Protein AF-A0AAD8P6L1-F1 (afdb_monomer_lite)

Organism: Tagetes erecta (NCBI:txid13708)

Sequence (110 aa):
MLKRLKEMDITRGRIRLDVLSPPPVVDRSPETVDFTVADAKKVLRVSQIEKVKLKLSSSCKTHVSYDEFIQICVDGCLNRDQGLDLAKALDDAGSVIVLGNVVFIKPDQG

pLDDT: mean 80.61, std 14.81, range [43.75, 95.44]

Foldseek 3Di:
DPPPPVPPPPPPDPDPPVVPDPDPPPPPPPPPPPCDPVNVVVVLLVQLLVQLLCVVQVVVDQKDFPVVSLVSLQVSDPHSVNSVVSSVVCCVVVCWPDDPGMIGGDHDPD

Structure (mmCIF, N/CA/C/O backbone):
data_AF-A0AAD8P6L1-F1
#
_entry.id   AF-A0AAD8P6L1-F1
#
loop_
_atom_site.group_PDB
_atom_site.id
_atom_site.type_symbol
_atom_site.label_atom_id
_atom_site.label_alt_id
_atom_site.label_comp_id
_atom_site.label_asym_id
_atom_site.label_entity_id
_atom_site.label_seq_id
_atom_site.pdbx_PDB_ins_code
_atom_site.Cartn_x
_atom_site.Cartn_y
_atom_site.Cartn_z
_atom_site.occupancy
_atom_site.B_iso_or_equiv
_atom_site.auth_seq_id
_atom_site.auth_comp_id
_atom_site.auth_asym_id
_atom_site.auth_atom_id
_atom_site.pdbx_PDB_model_num
ATOM 1 N N . MET A 1 1 ? 85.806 -2.940 0.666 1.00 50.38 1 MET A N 1
ATOM 2 C CA . MET A 1 1 ? 84.590 -3.635 1.151 1.00 50.38 1 MET A CA 1
ATOM 3 C C . MET A 1 1 ? 83.813 -4.331 0.010 1.00 50.38 1 MET A C 1
ATOM 5 O O . MET A 1 1 ? 82.607 -4.207 -0.066 1.00 50.38 1 MET A O 1
ATOM 9 N N . LEU A 1 2 ? 84.458 -5.091 -0.892 1.00 55.00 2 LEU A N 1
ATOM 10 C CA . LEU A 1 2 ? 83.755 -5.725 -2.039 1.00 55.00 2 LEU A CA 1
ATOM 11 C C . LEU A 1 2 ? 84.173 -7.184 -2.317 1.00 55.00 2 LEU A C 1
ATOM 13 O O . LEU A 1 2 ? 83.646 -7.823 -3.219 1.00 55.00 2 LEU A O 1
ATOM 17 N N . LYS A 1 3 ? 85.096 -7.756 -1.533 1.00 50.97 3 LYS A N 1
ATOM 18 C CA . LYS A 1 3 ? 85.638 -9.106 -1.783 1.00 50.97 3 LYS A CA 1
ATOM 19 C C . LYS A 1 3 ? 84.755 -10.262 -1.279 1.00 50.97 3 LYS A C 1
ATOM 21 O O . LYS A 1 3 ? 85.108 -11.407 -1.513 1.00 50.97 3 LYS A O 1
ATOM 26 N N . ARG A 1 4 ? 83.626 -9.984 -0.612 1.00 55.56 4 ARG A N 1
ATOM 27 C CA . ARG A 1 4 ? 82.734 -11.002 -0.012 1.00 55.56 4 ARG A CA 1
ATOM 28 C C . ARG A 1 4 ? 81.470 -11.307 -0.832 1.00 55.56 4 ARG A C 1
ATOM 30 O O . ARG A 1 4 ? 80.760 -12.239 -0.500 1.00 55.56 4 ARG A O 1
ATOM 37 N N . LEU A 1 5 ? 81.198 -10.558 -1.906 1.00 56.00 5 LEU A N 1
ATOM 38 C CA . LEU A 1 5 ? 80.000 -10.751 -2.746 1.00 56.00 5 LEU A CA 1
ATOM 39 C C . LEU A 1 5 ? 80.202 -11.761 -3.888 1.00 56.00 5 LEU A C 1
ATOM 41 O O . LEU A 1 5 ? 79.243 -12.129 -4.556 1.00 56.00 5 LEU A O 1
ATOM 45 N N . LYS A 1 6 ? 81.440 -12.213 -4.126 1.00 54.38 6 LYS A N 1
ATOM 46 C CA . LYS A 1 6 ? 81.785 -13.108 -5.245 1.00 54.38 6 LYS A CA 1
ATOM 47 C C . LYS A 1 6 ? 81.539 -14.597 -4.953 1.00 54.38 6 LYS A C 1
ATOM 49 O O . LYS A 1 6 ? 81.751 -15.415 -5.837 1.00 54.38 6 LYS A O 1
ATOM 54 N N . GLU A 1 7 ? 81.131 -14.927 -3.728 1.00 53.53 7 GLU A N 1
ATOM 55 C CA . GLU A 1 7 ? 81.025 -16.303 -3.216 1.00 53.53 7 GLU A CA 1
ATOM 56 C C . GLU A 1 7 ? 79.571 -16.747 -2.977 1.00 53.53 7 GLU A C 1
ATOM 58 O O . GLU A 1 7 ? 79.314 -17.892 -2.622 1.00 53.53 7 GLU A O 1
ATOM 63 N N . MET A 1 8 ? 78.596 -15.859 -3.199 1.00 54.75 8 MET A N 1
ATOM 64 C CA . MET A 1 8 ? 77.194 -16.263 -3.240 1.00 54.75 8 MET A CA 1
ATOM 65 C C . MET A 1 8 ? 76.907 -16.852 -4.618 1.00 54.75 8 MET A C 1
ATOM 67 O O . MET A 1 8 ? 77.027 -16.168 -5.629 1.00 54.75 8 MET A O 1
ATOM 71 N N . ASP A 1 9 ? 76.540 -18.127 -4.646 1.00 56.69 9 ASP A N 1
ATOM 72 C CA . ASP A 1 9 ? 76.066 -18.872 -5.810 1.00 56.69 9 ASP A CA 1
ATOM 73 C C . ASP A 1 9 ? 74.715 -18.296 -6.294 1.00 56.69 9 ASP A C 1
ATOM 75 O O . ASP A 1 9 ? 73.643 -18.866 -6.092 1.00 56.69 9 ASP A O 1
ATOM 79 N N . ILE A 1 10 ? 74.756 -17.111 -6.921 1.00 56.72 10 ILE A N 1
ATOM 80 C CA . ILE A 1 10 ? 73.588 -16.384 -7.474 1.00 56.72 10 ILE A CA 1
ATOM 81 C C . ILE A 1 10 ? 72.981 -17.120 -8.689 1.00 56.72 10 ILE A C 1
ATOM 83 O O . ILE A 1 10 ? 72.038 -16.654 -9.335 1.00 56.72 10 ILE A O 1
ATOM 87 N N . THR A 1 11 ? 73.544 -18.275 -9.035 1.00 56.91 11 THR A N 1
ATOM 88 C CA . THR A 1 11 ? 73.179 -19.112 -10.174 1.00 56.91 11 THR A CA 1
ATOM 89 C C . THR A 1 11 ? 72.264 -20.276 -9.809 1.00 56.91 11 THR A C 1
ATOM 91 O O . THR A 1 11 ? 71.611 -20.807 -10.704 1.00 56.91 11 THR A O 1
ATOM 94 N N . ARG A 1 12 ? 72.127 -20.644 -8.526 1.00 57.16 12 ARG A N 1
ATOM 95 C CA . ARG A 1 12 ? 71.384 -21.853 -8.117 1.00 57.16 12 ARG A CA 1
ATOM 96 C C . ARG A 1 12 ? 69.887 -21.697 -7.828 1.00 57.16 12 ARG A C 1
ATOM 98 O O . ARG A 1 12 ? 69.246 -22.683 -7.482 1.00 57.16 12 ARG A O 1
ATOM 105 N N . GLY A 1 13 ? 69.310 -20.504 -7.981 1.00 58.09 13 GLY A N 1
ATOM 106 C CA . GLY A 1 13 ? 67.945 -20.226 -7.502 1.00 58.09 13 GLY A CA 1
ATOM 107 C C . GLY A 1 13 ? 67.068 -19.383 -8.422 1.00 58.09 13 GLY A C 1
ATOM 108 O O . GLY A 1 13 ? 66.149 -18.728 -7.937 1.00 58.09 13 GLY A O 1
ATOM 109 N N . ARG A 1 14 ? 67.335 -19.336 -9.733 1.00 63.31 14 ARG A N 1
ATOM 110 C CA . ARG A 1 14 ? 66.445 -18.606 -10.650 1.00 63.31 14 ARG A CA 1
ATOM 111 C C . ARG A 1 14 ? 65.185 -19.432 -10.903 1.00 63.31 14 ARG A C 1
ATOM 113 O O . ARG A 1 14 ? 65.177 -20.318 -11.752 1.00 63.31 14 ARG A O 1
ATOM 120 N N . ILE A 1 15 ? 64.127 -19.135 -10.155 1.00 66.75 15 ILE A N 1
ATOM 121 C CA . ILE A 1 15 ? 62.779 -19.637 -10.429 1.00 66.75 15 ILE A CA 1
ATOM 122 C C . ILE A 1 15 ? 62.354 -19.065 -11.787 1.00 66.75 15 ILE A C 1
ATOM 124 O O . ILE A 1 15 ? 62.288 -17.847 -11.956 1.00 66.75 15 ILE A O 1
ATOM 128 N N . ARG A 1 16 ? 62.104 -19.934 -12.774 1.00 66.12 16 ARG A N 1
ATOM 129 C CA . ARG A 1 16 ? 61.546 -19.513 -14.064 1.00 66.12 16 ARG A CA 1
ATOM 130 C C . ARG A 1 16 ? 60.100 -19.086 -13.843 1.00 66.12 16 ARG A C 1
ATOM 132 O O . ARG A 1 16 ? 59.235 -19.916 -13.583 1.00 66.12 16 ARG A O 1
ATOM 139 N N . LEU A 1 17 ? 59.857 -17.786 -13.949 1.00 65.44 17 LEU A N 1
ATOM 140 C CA . LEU A 1 17 ? 58.548 -17.159 -13.774 1.00 65.44 17 LEU A CA 1
ATOM 141 C C . LEU A 1 17 ? 57.715 -17.172 -15.070 1.00 65.44 17 LEU A C 1
ATOM 143 O O . LEU A 1 17 ? 56.806 -16.368 -15.226 1.00 65.44 17 LEU A O 1
ATOM 147 N N . ASP A 1 18 ? 58.021 -18.080 -16.002 1.00 61.19 18 ASP A N 1
ATOM 148 C CA . ASP A 1 18 ? 57.361 -18.188 -17.314 1.00 61.19 18 ASP A CA 1
ATOM 149 C C . ASP A 1 18 ? 55.881 -18.627 -17.217 1.00 61.19 18 ASP A C 1
ATOM 151 O O . ASP A 1 18 ? 55.162 -18.600 -18.210 1.00 61.19 18 ASP A O 1
ATOM 155 N N . VAL A 1 19 ? 55.414 -19.025 -16.025 1.00 61.31 19 VAL A N 1
ATOM 156 C CA . VAL A 1 19 ? 54.021 -19.431 -15.742 1.00 61.31 19 VAL A CA 1
ATOM 157 C C . VAL A 1 19 ? 53.196 -18.303 -15.105 1.00 61.31 19 VAL A C 1
ATOM 159 O O . VAL A 1 19 ? 51.977 -18.416 -15.007 1.00 61.31 19 VAL A O 1
ATOM 162 N N . LEU A 1 20 ? 53.809 -17.179 -14.715 1.00 68.06 20 LEU A N 1
ATOM 163 C CA . LEU A 1 20 ? 53.051 -16.019 -14.236 1.00 68.06 20 LEU A CA 1
ATOM 164 C C . LEU A 1 20 ? 52.611 -15.153 -15.414 1.00 68.06 20 LEU A C 1
ATOM 166 O O . LEU A 1 20 ? 53.032 -14.008 -15.569 1.00 68.06 20 LEU A O 1
ATOM 170 N N . SER A 1 21 ? 51.753 -15.711 -16.265 1.00 68.75 21 SER A N 1
ATOM 171 C CA . SER A 1 21 ? 50.950 -14.873 -17.147 1.00 68.75 21 SER A CA 1
ATOM 172 C C . SER A 1 21 ? 50.029 -14.029 -16.258 1.00 68.75 21 SER A C 1
ATOM 174 O O . SER A 1 21 ? 49.362 -14.603 -15.390 1.00 68.75 21 SER A O 1
ATOM 176 N N . PRO A 1 22 ? 49.988 -12.692 -16.407 1.00 70.69 22 PRO A N 1
ATOM 177 C CA . PRO A 1 22 ? 48.975 -11.905 -15.723 1.00 70.69 22 PRO A CA 1
ATOM 178 C C . PRO A 1 22 ? 47.592 -12.480 -16.069 1.00 70.69 22 PRO A C 1
ATOM 180 O O . PRO A 1 22 ? 47.392 -12.920 -17.208 1.00 70.69 22 PRO A O 1
ATOM 183 N N . PRO A 1 23 ? 46.655 -12.533 -15.103 1.00 73.31 23 PRO A N 1
ATOM 184 C CA . PRO A 1 23 ? 45.306 -12.998 -15.385 1.00 73.31 23 PRO A CA 1
ATOM 185 C C . PRO A 1 23 ? 44.741 -12.193 -16.562 1.00 73.31 23 PRO A C 1
ATOM 187 O O . PRO A 1 23 ? 45.067 -11.006 -16.689 1.00 73.31 23 PRO A O 1
ATOM 190 N N . PRO A 1 24 ? 43.933 -12.821 -17.436 1.00 74.06 24 PRO A N 1
ATOM 191 C CA . PRO A 1 24 ? 43.360 -12.132 -18.581 1.00 74.06 24 PRO A CA 1
ATOM 192 C C . PRO A 1 24 ? 42.683 -10.852 -18.097 1.00 74.06 24 PRO A C 1
ATOM 194 O O . PRO A 1 24 ? 41.934 -10.871 -17.115 1.00 74.06 24 PRO A O 1
ATOM 197 N N . VAL A 1 25 ? 42.989 -9.738 -18.764 1.00 70.69 25 VAL A N 1
ATOM 198 C CA . VAL A 1 25 ? 42.304 -8.470 -18.526 1.00 70.69 25 VAL A CA 1
ATOM 199 C C . VAL A 1 25 ? 40.862 -8.702 -18.952 1.00 70.69 25 VAL A C 1
ATOM 201 O O . VAL A 1 25 ? 40.538 -8.673 -20.135 1.00 70.69 25 VAL A O 1
ATOM 204 N N . VAL A 1 26 ? 40.007 -9.033 -17.988 1.00 73.06 26 VAL A N 1
ATOM 205 C CA . VAL A 1 26 ? 38.567 -8.961 -18.189 1.00 73.06 26 VAL A CA 1
ATOM 206 C C . VAL A 1 26 ? 38.304 -7.487 -18.432 1.00 73.06 26 VAL A C 1
ATOM 208 O O . VAL A 1 26 ? 38.540 -6.674 -17.532 1.00 73.06 26 VAL A O 1
ATOM 211 N N . ASP A 1 27 ? 37.887 -7.150 -19.651 1.00 66.62 27 ASP A N 1
ATOM 212 C CA . ASP A 1 27 ? 37.346 -5.839 -19.982 1.00 66.62 27 ASP A CA 1
ATOM 213 C C . ASP A 1 27 ? 36.139 -5.620 -19.067 1.00 66.62 27 ASP A C 1
ATOM 215 O O . ASP A 1 27 ? 35.002 -5.969 -19.378 1.00 66.62 27 ASP A O 1
ATOM 219 N N . ARG A 1 28 ? 36.393 -5.075 -17.875 1.00 65.00 28 ARG A N 1
ATOM 220 C CA . ARG A 1 28 ? 35.364 -4.480 -17.034 1.00 65.00 28 ARG A CA 1
ATOM 221 C C . ARG A 1 28 ? 35.015 -3.154 -17.683 1.00 65.00 28 ARG A C 1
ATOM 223 O O . ARG A 1 28 ? 35.347 -2.086 -17.173 1.00 65.00 28 ARG A O 1
ATOM 230 N N . SER A 1 29 ? 34.349 -3.245 -18.834 1.00 66.38 29 SER A N 1
ATOM 231 C CA . SER A 1 29 ? 33.378 -2.232 -19.214 1.00 66.38 29 SER A CA 1
ATOM 232 C C . SER A 1 29 ? 32.549 -1.961 -17.957 1.00 66.38 29 SER A C 1
ATOM 234 O O . SER A 1 29 ? 32.134 -2.933 -17.314 1.00 66.38 29 SER A O 1
ATOM 236 N N . PRO A 1 30 ? 32.394 -0.700 -17.516 1.00 65.25 30 PRO A N 1
ATOM 237 C CA . PRO A 1 30 ? 31.474 -0.421 -16.432 1.00 65.25 30 PRO A CA 1
ATOM 238 C C . PRO A 1 30 ? 30.130 -0.983 -16.875 1.00 65.25 30 PRO A C 1
ATOM 240 O O . PRO A 1 30 ? 29.554 -0.489 -17.844 1.00 65.25 30 PRO A O 1
ATOM 243 N N . GLU A 1 31 ? 29.692 -2.060 -16.216 1.00 65.56 31 GLU A N 1
ATOM 244 C CA . GLU A 1 31 ? 28.350 -2.591 -16.379 1.00 65.56 31 GLU A CA 1
ATOM 245 C C . GLU A 1 31 ? 27.434 -1.406 -16.113 1.00 65.56 31 GLU A C 1
ATOM 247 O O . GLU A 1 31 ? 27.338 -0.896 -14.993 1.00 65.56 31 GLU A O 1
ATOM 252 N N . THR A 1 32 ? 26.878 -0.863 -17.188 1.00 65.69 32 THR A N 1
ATOM 253 C CA . THR A 1 32 ? 25.926 0.222 -17.093 1.00 65.69 32 THR A CA 1
ATOM 254 C C . THR A 1 32 ? 24.715 -0.423 -16.453 1.00 65.69 32 THR A C 1
ATOM 256 O O . THR A 1 32 ? 24.033 -1.250 -17.051 1.00 65.69 32 THR A 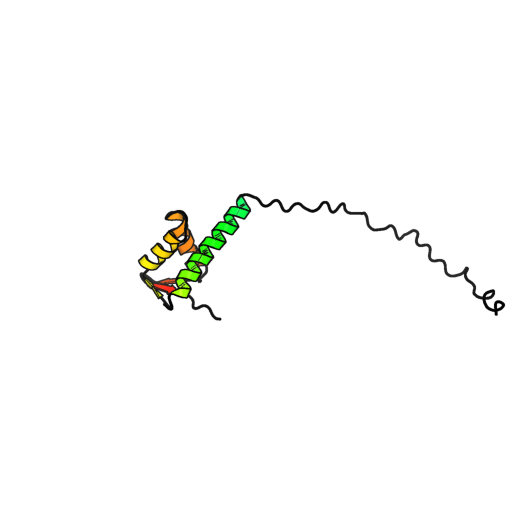O 1
ATOM 259 N N . VAL A 1 33 ? 24.529 -0.157 -15.160 1.00 70.75 33 VAL A N 1
ATOM 260 C CA . VAL A 1 33 ? 23.307 -0.539 -14.464 1.00 70.75 33 VAL A CA 1
ATOM 261 C C . VAL A 1 33 ? 22.216 0.310 -15.094 1.00 70.75 33 VAL A C 1
ATOM 263 O O . VAL A 1 33 ? 22.009 1.463 -14.713 1.00 70.75 33 VAL A O 1
ATOM 266 N N . ASP A 1 34 ? 21.591 -0.238 -16.129 1.00 80.12 34 ASP A N 1
ATOM 267 C CA . ASP A 1 34 ? 20.533 0.426 -16.866 1.00 80.12 34 ASP A CA 1
ATOM 268 C C . ASP A 1 34 ? 19.341 0.600 -15.928 1.00 80.12 34 ASP A C 1
ATOM 270 O O . ASP A 1 34 ? 18.587 -0.332 -15.648 1.00 80.12 34 ASP A O 1
ATOM 274 N N . PHE A 1 35 ? 19.185 1.810 -15.394 1.00 85.94 35 PHE A N 1
ATOM 275 C CA . PHE A 1 35 ? 18.022 2.164 -14.599 1.00 85.94 35 PHE A CA 1
ATOM 276 C C . PHE A 1 35 ? 16.814 2.265 -15.524 1.00 85.94 35 PHE A C 1
ATOM 278 O O . PHE A 1 35 ? 16.656 3.222 -16.288 1.00 85.94 35 PHE A O 1
ATOM 285 N N . THR A 1 36 ? 15.959 1.251 -15.475 1.00 92.25 36 THR A N 1
ATOM 286 C CA . THR A 1 36 ? 14.813 1.169 -16.373 1.00 92.25 36 THR A CA 1
ATOM 287 C C . THR A 1 36 ? 13.607 1.924 -15.816 1.00 92.25 36 THR A C 1
ATOM 289 O O . THR A 1 36 ? 13.487 2.204 -14.621 1.00 92.25 36 THR A O 1
ATOM 292 N N . VAL A 1 37 ? 12.615 2.175 -16.675 1.00 92.44 37 VAL A N 1
ATOM 293 C CA . VAL A 1 37 ? 11.296 2.670 -16.239 1.00 92.44 37 VAL A CA 1
ATOM 294 C C . VAL A 1 37 ? 10.647 1.718 -15.224 1.00 92.44 37 VAL A C 1
ATOM 296 O O . VAL A 1 37 ? 9.907 2.161 -14.345 1.00 92.44 37 VAL A O 1
ATOM 299 N N . ALA A 1 38 ? 10.913 0.411 -15.316 1.00 92.56 38 ALA A N 1
ATOM 300 C CA . ALA A 1 38 ? 10.406 -0.552 -14.345 1.00 92.56 38 ALA A CA 1
ATOM 301 C C . ALA A 1 38 ? 11.028 -0.331 -12.959 1.00 92.56 38 ALA A C 1
ATOM 303 O O . ALA A 1 38 ? 10.320 -0.423 -11.957 1.00 92.56 38 ALA A O 1
ATOM 304 N N . ASP A 1 39 ? 12.308 0.028 -12.893 1.00 92.06 39 ASP A N 1
ATOM 305 C CA . ASP A 1 39 ? 12.992 0.321 -11.633 1.00 92.06 39 ASP A CA 1
ATOM 306 C C . ASP A 1 39 ? 12.503 1.635 -11.025 1.00 92.06 39 ASP A C 1
ATOM 308 O O . ASP A 1 39 ? 12.172 1.672 -9.839 1.00 92.06 39 ASP A O 1
ATOM 312 N N . ALA A 1 40 ? 12.291 2.668 -11.845 1.00 92.62 40 ALA A N 1
ATOM 313 C CA . ALA A 1 40 ? 11.643 3.905 -11.406 1.00 92.62 40 ALA A CA 1
ATOM 314 C C . ALA A 1 40 ? 10.249 3.657 -10.804 1.00 92.62 40 ALA A C 1
ATOM 316 O O . ALA A 1 40 ? 9.908 4.213 -9.758 1.00 92.62 40 ALA A O 1
ATOM 317 N N . LYS A 1 41 ? 9.449 2.774 -11.419 1.00 90.75 41 LYS A N 1
ATOM 318 C CA . LYS A 1 41 ? 8.128 2.389 -10.895 1.00 90.75 41 LYS A CA 1
ATOM 319 C C . LYS A 1 41 ? 8.219 1.675 -9.546 1.00 90.75 41 LYS A C 1
ATOM 321 O O . LYS A 1 41 ? 7.373 1.920 -8.687 1.00 90.75 41 LYS A O 1
ATOM 326 N N . LYS A 1 42 ? 9.227 0.820 -9.334 1.00 93.06 42 LYS A N 1
ATOM 327 C CA . LYS A 1 42 ? 9.457 0.169 -8.031 1.00 93.06 42 LYS A CA 1
ATOM 328 C C . LYS A 1 42 ? 9.790 1.205 -6.961 1.00 93.06 42 LYS A C 1
ATOM 330 O O . LYS A 1 42 ? 9.171 1.185 -5.902 1.00 93.06 42 LYS A O 1
ATOM 335 N N . VAL A 1 43 ? 10.703 2.133 -7.256 1.00 94.12 43 VAL A N 1
ATOM 336 C CA . VAL A 1 43 ? 11.094 3.205 -6.324 1.00 94.12 43 VAL A CA 1
ATOM 337 C C . VAL A 1 43 ? 9.890 4.070 -5.950 1.00 94.12 43 VAL A C 1
ATOM 339 O O . VAL A 1 43 ? 9.651 4.315 -4.769 1.00 94.12 43 VAL A O 1
ATOM 342 N N . LEU A 1 44 ? 9.075 4.466 -6.934 1.00 90.56 44 LEU A N 1
ATOM 343 C CA . LEU A 1 44 ? 7.843 5.212 -6.675 1.00 90.56 44 LEU A CA 1
ATOM 344 C C . LEU A 1 44 ? 6.894 4.437 -5.750 1.00 90.56 44 LEU A C 1
ATOM 346 O O . LEU A 1 44 ? 6.339 5.013 -4.817 1.00 90.56 44 LEU A O 1
ATOM 350 N N . ARG A 1 45 ? 6.738 3.126 -5.972 1.00 89.69 45 ARG A N 1
ATOM 351 C CA . ARG A 1 45 ? 5.879 2.278 -5.138 1.00 89.69 45 ARG A CA 1
ATOM 352 C C . ARG A 1 45 ? 6.385 2.183 -3.698 1.00 89.69 45 ARG A C 1
ATOM 354 O O . ARG A 1 45 ? 5.579 2.261 -2.776 1.00 89.69 45 ARG A O 1
ATOM 361 N N . VAL A 1 46 ? 7.699 2.077 -3.497 1.00 92.69 46 VAL A N 1
ATOM 362 C CA . VAL A 1 46 ? 8.312 2.112 -2.157 1.00 92.69 46 VAL A CA 1
ATOM 363 C C . VAL A 1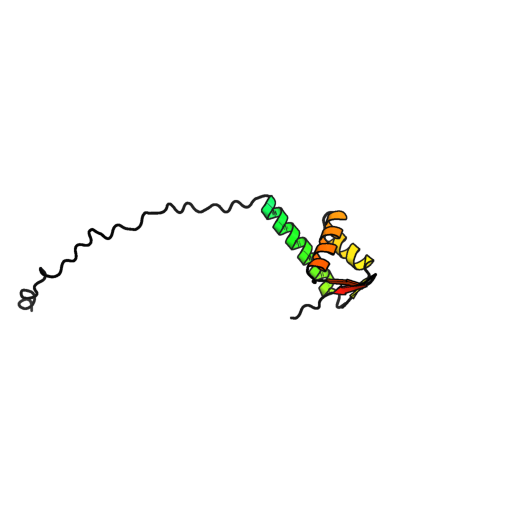 46 ? 8.031 3.448 -1.467 1.00 92.69 46 VAL A C 1
ATOM 365 O O . VAL A 1 46 ? 7.577 3.458 -0.327 1.00 92.69 46 VAL A O 1
ATOM 368 N N . SER A 1 47 ? 8.190 4.566 -2.177 1.00 89.81 47 SER A N 1
ATOM 369 C CA . SER A 1 47 ? 7.899 5.896 -1.628 1.00 89.81 47 SER A CA 1
ATOM 370 C C . SER A 1 47 ? 6.435 6.052 -1.185 1.00 89.81 47 SER A C 1
ATOM 372 O O . SER A 1 47 ? 6.165 6.609 -0.120 1.00 89.81 47 SER A O 1
ATOM 374 N N . GLN A 1 48 ? 5.477 5.515 -1.951 1.00 89.56 48 GLN A N 1
ATOM 375 C CA . GLN A 1 48 ? 4.058 5.514 -1.567 1.00 89.56 48 GLN A CA 1
ATOM 376 C C . GLN A 1 48 ? 3.808 4.704 -0.286 1.00 89.56 48 GLN A C 1
ATOM 3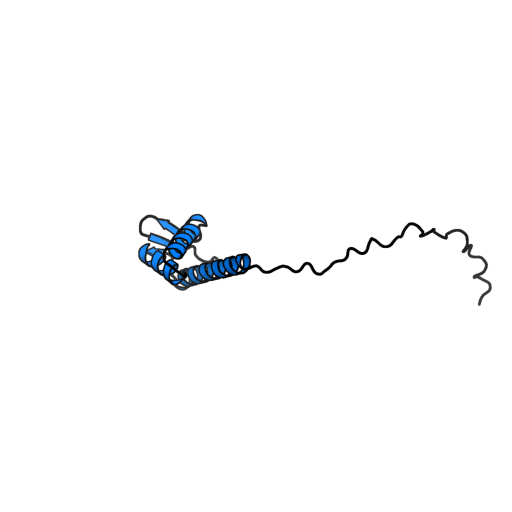78 O O . GLN A 1 48 ? 3.111 5.178 0.614 1.00 89.56 48 GLN A O 1
ATOM 383 N N . ILE A 1 49 ? 4.414 3.513 -0.180 1.00 89.75 49 ILE A N 1
ATOM 384 C CA . ILE A 1 49 ? 4.332 2.664 1.018 1.00 89.75 49 ILE A CA 1
ATOM 385 C C . ILE A 1 49 ? 4.863 3.419 2.241 1.00 89.75 49 ILE A C 1
ATOM 387 O O . ILE A 1 49 ? 4.189 3.475 3.269 1.00 89.75 49 ILE A O 1
ATOM 391 N N . GLU A 1 50 ? 6.047 4.024 2.141 1.00 89.00 50 GLU A N 1
ATOM 392 C CA . GLU A 1 50 ? 6.659 4.762 3.251 1.00 89.00 50 GLU A CA 1
ATOM 393 C C . GLU A 1 50 ? 5.816 5.960 3.684 1.00 89.00 50 GLU A C 1
ATOM 395 O O . GLU A 1 50 ? 5.603 6.157 4.879 1.00 89.00 50 GLU A O 1
ATOM 400 N N . LYS A 1 51 ? 5.256 6.715 2.733 1.00 89.31 51 LYS A N 1
ATOM 401 C CA . LYS A 1 51 ? 4.355 7.836 3.029 1.00 89.31 51 LYS A CA 1
ATOM 402 C C . LYS A 1 51 ? 3.137 7.388 3.842 1.00 89.31 51 LYS A C 1
ATOM 404 O O . LYS A 1 51 ? 2.770 8.051 4.812 1.00 89.31 51 LYS A O 1
ATOM 409 N N . VAL A 1 52 ? 2.521 6.266 3.465 1.00 88.19 52 VAL A N 1
ATOM 410 C CA . VAL A 1 52 ? 1.377 5.693 4.192 1.00 88.19 52 VAL A CA 1
ATOM 411 C C . VAL A 1 52 ? 1.800 5.210 5.577 1.00 88.19 52 VAL A C 1
ATOM 413 O O . VAL A 1 52 ? 1.152 5.560 6.561 1.00 88.19 52 VAL A O 1
ATOM 416 N N . LYS A 1 53 ? 2.918 4.481 5.681 1.00 85.38 53 LYS A N 1
ATOM 417 C CA . LYS A 1 53 ? 3.445 4.006 6.970 1.00 85.38 53 LYS A CA 1
ATOM 418 C C . LYS A 1 53 ? 3.746 5.157 7.930 1.00 85.38 53 LYS A C 1
ATOM 420 O O . LYS A 1 53 ? 3.350 5.077 9.086 1.00 85.38 53 LYS A O 1
ATOM 425 N N . LEU A 1 54 ? 4.370 6.235 7.450 1.00 85.06 54 LEU A N 1
ATOM 426 C CA . LEU A 1 54 ? 4.644 7.436 8.245 1.00 85.06 54 LEU A CA 1
ATOM 427 C C . LEU A 1 54 ? 3.359 8.113 8.720 1.00 85.06 54 LEU A C 1
ATOM 429 O O . LEU A 1 54 ? 3.265 8.533 9.869 1.00 85.06 54 LEU A O 1
ATOM 433 N N . LYS A 1 55 ? 2.342 8.208 7.857 1.00 85.25 55 LYS A N 1
ATOM 434 C CA . LYS A 1 55 ? 1.057 8.810 8.231 1.00 85.25 55 LYS A CA 1
ATOM 435 C C . LYS A 1 55 ? 0.353 7.972 9.305 1.00 85.25 55 LYS A C 1
ATOM 437 O O . LYS A 1 55 ? -0.144 8.537 10.276 1.00 85.25 55 LYS A O 1
ATOM 442 N N . LEU A 1 56 ? 0.399 6.643 9.188 1.00 82.44 56 LEU A N 1
ATOM 443 C CA . LEU A 1 56 ? -0.125 5.722 10.201 1.00 82.44 56 LEU A CA 1
ATOM 444 C C . LEU A 1 56 ? 0.649 5.828 11.527 1.00 82.44 56 LEU A C 1
ATOM 446 O O . LEU A 1 56 ? 0.019 5.974 12.573 1.00 82.44 56 LEU A O 1
ATOM 450 N N . SER A 1 57 ? 1.986 5.846 11.502 1.00 76.44 57 SER A N 1
ATOM 451 C CA . SER A 1 57 ? 2.813 5.912 12.718 1.00 76.44 57 SER A CA 1
ATOM 452 C C . SER A 1 57 ? 2.783 7.277 13.414 1.00 76.44 57 SER A C 1
ATOM 454 O O . SER A 1 57 ? 2.768 7.342 14.641 1.00 76.44 57 SER A O 1
ATOM 456 N N . SER A 1 58 ? 2.696 8.376 12.656 1.00 70.69 58 SER A N 1
ATOM 457 C CA . SER A 1 58 ? 2.639 9.746 13.195 1.00 70.69 58 SER A CA 1
ATOM 458 C C . SER A 1 58 ? 1.378 10.046 14.006 1.00 70.69 58 SER A C 1
ATOM 460 O O . SER A 1 58 ? 1.336 11.017 14.756 1.00 70.69 58 SER A O 1
ATOM 462 N N . SER A 1 59 ? 0.337 9.224 13.860 1.00 64.94 59 SER A N 1
ATOM 463 C CA . SER A 1 59 ? -0.964 9.490 14.466 1.00 64.94 59 SER A CA 1
ATOM 464 C C . SER A 1 59 ? -1.008 9.220 15.978 1.00 64.94 59 SER A C 1
ATOM 466 O O . SER A 1 59 ? -2.021 9.523 16.602 1.00 64.94 59 SER A O 1
ATOM 468 N N . CYS A 1 60 ? 0.052 8.657 16.585 1.00 62.72 60 CYS A N 1
ATOM 469 C CA . CYS A 1 60 ? 0.074 8.124 17.963 1.00 62.72 60 CYS A CA 1
ATOM 470 C C . CYS A 1 60 ? -1.058 7.121 18.272 1.00 62.72 60 CYS A C 1
ATOM 472 O O . CYS A 1 60 ? -1.232 6.707 19.419 1.00 62.72 60 CYS A O 1
ATOM 474 N N . LYS A 1 61 ? -1.839 6.718 17.264 1.00 76.31 61 LYS A N 1
ATOM 475 C CA . LYS A 1 61 ? -2.933 5.768 17.397 1.00 76.31 61 LYS A CA 1
ATOM 476 C C . LYS A 1 61 ? -2.383 4.361 17.205 1.00 76.31 61 LYS A C 1
ATOM 478 O O . LYS A 1 61 ? -1.663 4.082 16.253 1.00 76.31 61 LYS A O 1
ATOM 483 N N . THR A 1 62 ? -2.781 3.452 18.085 1.00 85.25 62 THR A N 1
ATOM 484 C CA . THR A 1 62 ? -2.510 2.013 17.932 1.00 85.25 62 THR A CA 1
ATOM 485 C C . THR A 1 62 ? -3.503 1.333 16.988 1.00 85.25 62 THR A C 1
ATOM 487 O O . THR A 1 62 ? -3.300 0.187 16.593 1.00 85.25 62 THR A O 1
ATOM 490 N N . HIS A 1 63 ? -4.586 2.027 16.631 1.00 90.31 63 HIS A N 1
ATOM 491 C CA . HIS A 1 63 ? -5.637 1.532 15.755 1.00 90.31 63 HIS A CA 1
ATOM 492 C C . HIS A 1 63 ? -6.396 2.676 15.067 1.00 90.31 63 HIS A C 1
ATOM 49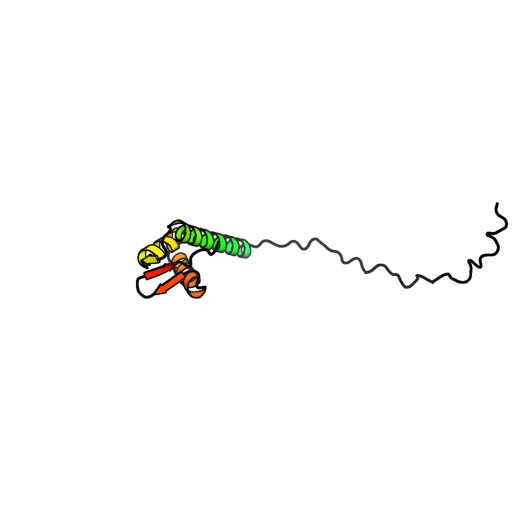4 O O . HIS A 1 63 ? -6.464 3.792 15.582 1.00 90.31 63 HIS A O 1
ATOM 500 N N . VAL A 1 64 ? -7.003 2.377 13.922 1.00 92.69 64 VAL A N 1
ATOM 501 C CA . VAL A 1 64 ? -7.888 3.271 1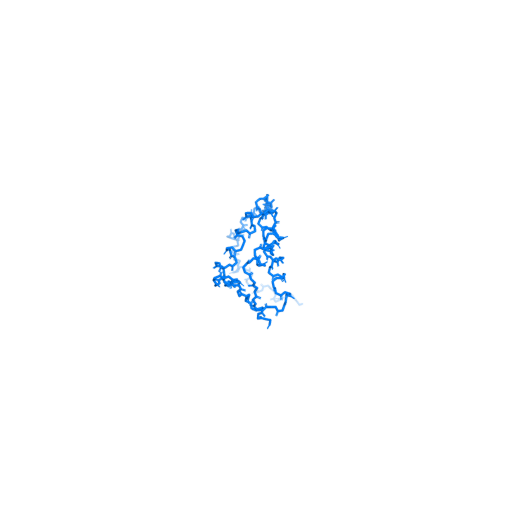3.157 1.00 92.69 64 VAL A CA 1
ATOM 502 C C . VAL A 1 64 ? -9.101 2.493 12.646 1.00 92.69 64 VAL A C 1
ATOM 504 O O . VAL A 1 64 ? -9.106 1.259 12.671 1.00 92.69 64 VAL A O 1
ATOM 507 N N . SER A 1 65 ? -10.144 3.188 12.185 1.00 95.06 65 SER A N 1
ATOM 508 C CA . SER A 1 65 ? -11.234 2.508 11.477 1.00 95.06 65 SER A CA 1
ATOM 509 C C . SER A 1 65 ? -10.766 2.023 10.103 1.00 95.06 65 SER A C 1
ATOM 511 O O . SER A 1 65 ? -9.836 2.582 9.515 1.00 95.06 65 SER A O 1
ATOM 513 N N . TYR A 1 66 ? -11.427 0.997 9.568 1.00 94.94 66 TYR A N 1
ATOM 514 C CA . TYR A 1 66 ? -11.149 0.514 8.215 1.00 94.94 66 TYR A CA 1
ATOM 515 C C . TYR A 1 66 ? -11.314 1.621 7.165 1.00 94.94 66 TYR A C 1
ATOM 517 O O . TYR A 1 66 ? -10.451 1.787 6.310 1.00 94.94 66 TYR A O 1
ATOM 525 N N . ASP A 1 67 ? -12.358 2.445 7.271 1.00 94.62 67 ASP A N 1
ATOM 526 C CA . ASP A 1 67 ? -12.571 3.554 6.336 1.00 94.62 67 ASP A CA 1
ATOM 527 C C . ASP A 1 67 ? -11.454 4.604 6.415 1.00 94.62 67 ASP A C 1
ATOM 529 O O . ASP A 1 67 ? -10.962 5.054 5.380 1.00 94.62 67 ASP A O 1
ATOM 533 N N . GLU A 1 68 ? -11.008 4.962 7.627 1.00 93.81 68 GLU A N 1
ATOM 534 C CA . GLU A 1 68 ? -9.883 5.885 7.829 1.00 93.81 68 GLU A CA 1
ATOM 535 C C . GLU A 1 68 ? -8.596 5.307 7.220 1.00 93.81 68 GLU A C 1
ATOM 537 O O . GLU A 1 68 ? -7.886 6.001 6.492 1.00 93.81 68 GLU A O 1
ATOM 542 N N . PHE A 1 69 ? -8.330 4.018 7.439 1.00 94.00 69 PHE A N 1
ATOM 543 C CA . PHE A 1 69 ? -7.191 3.318 6.848 1.00 94.00 69 PHE A CA 1
ATOM 544 C C . PHE A 1 69 ? -7.220 3.327 5.314 1.00 94.00 69 PHE A C 1
ATOM 546 O O . PHE A 1 69 ? -6.211 3.643 4.677 1.00 94.00 69 PHE A O 1
ATOM 553 N N . ILE A 1 70 ? -8.370 3.027 4.708 1.00 95.00 70 ILE A N 1
ATOM 554 C CA . ILE A 1 70 ? -8.512 3.019 3.249 1.00 95.00 70 ILE A CA 1
ATOM 555 C C . ILE A 1 70 ? -8.324 4.426 2.679 1.00 95.00 70 ILE A C 1
ATOM 557 O O . ILE A 1 70 ? -7.621 4.575 1.682 1.00 95.00 70 ILE A O 1
ATOM 561 N N . GLN A 1 71 ? -8.870 5.463 3.321 1.00 94.62 71 GLN A N 1
ATOM 562 C CA . GLN A 1 71 ? -8.636 6.851 2.905 1.00 94.62 71 GLN A CA 1
ATOM 563 C C . GLN A 1 71 ? -7.149 7.209 2.943 1.00 94.62 71 GLN A C 1
ATOM 565 O O . GLN A 1 71 ? -6.620 7.736 1.968 1.00 94.62 71 GLN A O 1
ATOM 570 N N . ILE A 1 72 ? -6.440 6.841 4.015 1.00 92.88 72 ILE A N 1
ATOM 571 C CA . ILE A 1 72 ? -4.992 7.063 4.121 1.00 92.88 72 ILE A CA 1
ATOM 572 C C . ILE A 1 72 ? -4.236 6.373 2.973 1.00 92.88 72 ILE A C 1
ATOM 574 O O . ILE A 1 72 ? -3.326 6.977 2.400 1.00 92.88 72 ILE A O 1
ATOM 578 N N . CYS A 1 73 ? -4.605 5.139 2.619 1.00 93.44 73 CYS A N 1
ATOM 579 C CA . CYS A 1 73 ? -3.969 4.412 1.520 1.00 93.44 73 CYS A CA 1
ATOM 580 C C . CYS A 1 73 ? -4.252 5.058 0.157 1.00 93.44 73 CYS A C 1
ATOM 582 O O . CYS A 1 73 ? -3.341 5.207 -0.654 1.00 93.44 73 CYS A O 1
ATOM 584 N N . VAL A 1 74 ? -5.494 5.481 -0.089 1.00 94.12 74 VAL A N 1
ATOM 585 C CA . VAL A 1 74 ? -5.890 6.140 -1.342 1.00 94.12 74 VAL A CA 1
ATOM 586 C C . VAL A 1 74 ? -5.208 7.505 -1.491 1.00 94.12 74 VAL A C 1
ATOM 588 O O . VAL A 1 74 ? -4.654 7.776 -2.552 1.00 94.12 74 VAL A O 1
ATOM 591 N N . ASP A 1 75 ? -5.141 8.312 -0.427 1.00 92.75 75 ASP A N 1
ATOM 592 C CA . ASP A 1 75 ? -4.411 9.594 -0.388 1.00 92.75 75 ASP A CA 1
ATOM 593 C C . ASP A 1 75 ? -2.903 9.442 -0.669 1.00 92.75 75 ASP A C 1
ATOM 595 O O . ASP A 1 75 ? -2.211 10.378 -1.093 1.00 92.75 75 ASP A O 1
ATOM 599 N N . GLY A 1 76 ? -2.352 8.274 -0.331 1.00 87.19 76 GLY A N 1
ATOM 600 C CA . GLY A 1 76 ? -0.950 7.927 -0.534 1.00 87.19 76 GLY A CA 1
ATOM 601 C C . GLY A 1 76 ? -0.622 7.486 -1.961 1.00 87.19 76 GLY A C 1
ATOM 602 O O . GLY A 1 76 ? 0.552 7.480 -2.333 1.00 87.19 76 GLY A O 1
ATOM 603 N N . CYS A 1 77 ? -1.634 7.149 -2.760 1.00 89.88 77 CYS A N 1
ATOM 604 C CA . CYS A 1 77 ? -1.493 6.514 -4.064 1.00 89.88 77 CYS A CA 1
ATOM 605 C C . CYS A 1 77 ? -2.031 7.387 -5.207 1.00 89.88 77 CYS A C 1
ATOM 607 O O . CYS A 1 77 ? -2.657 8.422 -5.007 1.00 89.88 77 CYS A O 1
ATOM 609 N N . LEU A 1 78 ? -1.752 6.972 -6.447 1.00 86.88 78 LEU A N 1
ATOM 610 C CA . LEU A 1 78 ? -2.191 7.697 -7.648 1.00 86.88 78 LEU A CA 1
ATOM 611 C C . LEU A 1 78 ? -3.692 7.539 -7.919 1.00 86.88 78 LEU A C 1
ATOM 613 O O . LEU A 1 78 ? -4.300 8.394 -8.556 1.00 86.88 78 LEU A O 1
ATOM 617 N N . ASN A 1 79 ? -4.273 6.416 -7.503 1.00 90.50 79 ASN A N 1
ATOM 618 C CA . ASN A 1 79 ? -5.677 6.099 -7.707 1.00 90.50 79 ASN A CA 1
ATOM 619 C C . ASN A 1 79 ? -6.179 5.125 -6.634 1.00 90.50 79 ASN A C 1
ATOM 621 O O . ASN A 1 79 ? -5.401 4.569 -5.853 1.00 90.50 79 ASN A O 1
ATOM 625 N N . ARG A 1 80 ? -7.502 4.926 -6.617 1.00 92.19 80 ARG A N 1
ATOM 626 C CA . ARG A 1 80 ? -8.176 4.093 -5.621 1.00 92.19 80 ARG A CA 1
ATOM 627 C C . ARG A 1 80 ? -7.716 2.638 -5.665 1.00 92.19 80 ARG A C 1
ATOM 629 O O . ARG A 1 80 ? -7.444 2.086 -4.607 1.00 92.19 80 ARG A O 1
ATOM 636 N N . ASP A 1 81 ? -7.583 2.052 -6.852 1.00 94.75 81 ASP A N 1
ATOM 637 C CA . ASP A 1 81 ? -7.196 0.644 -7.004 1.00 94.75 81 ASP A CA 1
ATOM 638 C C . ASP A 1 81 ? -5.798 0.379 -6.433 1.00 94.75 81 ASP A C 1
ATOM 640 O O . ASP A 1 81 ? -5.614 -0.548 -5.651 1.00 94.75 81 ASP A O 1
ATOM 644 N N . GLN A 1 82 ? -4.830 1.261 -6.712 1.00 91.75 82 GLN A N 1
ATOM 645 C CA . GLN A 1 82 ? -3.497 1.177 -6.107 1.00 91.75 82 GLN A CA 1
ATOM 646 C C . GLN A 1 82 ? -3.533 1.336 -4.586 1.00 91.75 82 GLN A C 1
ATOM 648 O O . GLN A 1 82 ? -2.779 0.658 -3.891 1.00 91.75 82 GLN A O 1
ATOM 653 N N . GLY A 1 83 ? -4.397 2.214 -4.069 1.00 93.75 83 GLY A N 1
ATOM 654 C CA . GLY A 1 83 ? -4.594 2.371 -2.629 1.00 93.75 83 GLY A CA 1
ATOM 655 C C . GLY A 1 83 ? -5.138 1.097 -1.976 1.00 93.75 83 GLY A C 1
ATOM 656 O O . GLY A 1 83 ? -4.666 0.707 -0.913 1.00 93.75 83 GLY A O 1
ATOM 657 N N . LEU A 1 84 ? -6.082 0.410 -2.626 1.00 95.44 84 LEU A N 1
ATOM 658 C CA . LEU A 1 84 ? -6.634 -0.862 -2.145 1.00 95.44 84 LEU A CA 1
ATOM 659 C C . LEU A 1 84 ? -5.606 -2.000 -2.214 1.00 95.44 84 LEU A C 1
ATOM 661 O O . LEU A 1 84 ? -5.463 -2.754 -1.251 1.00 95.44 84 LEU A O 1
ATOM 665 N N . ASP A 1 85 ? -4.847 -2.090 -3.307 1.00 95.31 85 ASP A N 1
ATOM 666 C CA . ASP A 1 85 ? -3.749 -3.053 -3.444 1.00 95.31 85 ASP A CA 1
ATOM 667 C C . ASP A 1 85 ? -2.682 -2.843 -2.364 1.00 95.31 85 ASP A C 1
ATOM 669 O O . ASP A 1 85 ? -2.157 -3.802 -1.797 1.00 95.31 85 ASP A O 1
ATOM 673 N N . LEU A 1 86 ? -2.358 -1.581 -2.069 1.00 94.12 86 LEU A N 1
ATOM 674 C CA . LEU A 1 86 ? -1.434 -1.220 -1.002 1.00 94.12 86 LEU A CA 1
ATOM 675 C C . LEU A 1 86 ? -1.989 -1.604 0.374 1.00 94.12 86 LEU A C 1
ATOM 677 O O . LEU A 1 86 ? -1.264 -2.193 1.172 1.00 94.12 86 LEU A O 1
ATOM 681 N N . ALA A 1 87 ? -3.262 -1.310 0.643 1.00 94.75 87 ALA A N 1
ATOM 682 C CA . ALA A 1 87 ? -3.919 -1.661 1.897 1.00 94.75 87 ALA A CA 1
ATOM 683 C C . ALA A 1 87 ? -3.844 -3.171 2.168 1.00 94.75 87 ALA A C 1
ATOM 685 O O . ALA A 1 87 ? -3.460 -3.587 3.261 1.00 94.75 87 ALA A O 1
ATOM 686 N N . LYS A 1 88 ? -4.122 -3.985 1.143 1.00 95.38 88 LYS A N 1
ATOM 687 C CA . LYS A 1 88 ? -3.982 -5.440 1.218 1.00 95.38 88 LYS A CA 1
ATOM 688 C C . LYS A 1 88 ? -2.533 -5.864 1.459 1.00 95.38 88 LYS A C 1
ATOM 690 O O . LYS A 1 88 ? -2.274 -6.666 2.345 1.00 95.38 88 LYS A O 1
ATOM 695 N N . ALA A 1 89 ? -1.583 -5.289 0.723 1.00 94.12 89 ALA A N 1
ATOM 696 C CA . ALA A 1 89 ? -0.169 -5.616 0.889 1.00 94.12 89 ALA A CA 1
ATOM 697 C C . ALA A 1 89 ? 0.359 -5.293 2.300 1.00 94.12 89 ALA A C 1
ATOM 699 O O . ALA A 1 89 ? 1.238 -5.993 2.800 1.00 94.12 89 ALA A O 1
ATOM 700 N N . LEU A 1 90 ? -0.159 -4.245 2.949 1.00 92.75 90 LEU A N 1
ATOM 701 C CA . LEU A 1 90 ? 0.211 -3.890 4.321 1.00 92.75 90 LEU A CA 1
ATOM 702 C C . LEU A 1 90 ? -0.309 -4.903 5.352 1.00 92.75 90 LEU A C 1
ATOM 704 O O . LEU A 1 90 ? 0.407 -5.176 6.319 1.00 92.75 90 LEU A O 1
ATOM 708 N N . ASP A 1 91 ? -1.515 -5.438 5.147 1.00 94.19 91 ASP A N 1
ATOM 709 C CA . ASP A 1 91 ? -2.121 -6.481 5.987 1.00 94.19 91 ASP A CA 1
ATOM 710 C C . ASP A 1 91 ? -1.424 -7.834 5.777 1.00 94.19 91 ASP A C 1
ATOM 712 O O . ASP A 1 91 ? -0.945 -8.439 6.734 1.00 94.19 91 ASP A O 1
ATOM 716 N N . ASP A 1 92 ? -1.222 -8.235 4.515 1.00 95.06 92 ASP A N 1
ATOM 717 C CA . ASP A 1 92 ? -0.496 -9.459 4.143 1.00 95.06 92 ASP A CA 1
ATOM 718 C C . ASP A 1 92 ? 0.936 -9.470 4.724 1.00 95.06 92 ASP A C 1
ATOM 720 O O . ASP A 1 92 ? 1.454 -10.512 5.130 1.00 95.06 92 ASP A O 1
ATOM 724 N N . ALA A 1 93 ? 1.589 -8.303 4.789 1.00 90.69 93 ALA A N 1
ATOM 725 C CA . ALA A 1 93 ? 2.924 -8.141 5.367 1.00 90.69 93 ALA A CA 1
ATOM 726 C C . ALA A 1 93 ? 2.934 -7.989 6.903 1.00 90.69 93 ALA A C 1
ATOM 728 O O . ALA A 1 93 ? 4.011 -7.860 7.492 1.00 90.69 93 ALA A O 1
ATOM 729 N N . GLY A 1 94 ? 1.771 -7.928 7.560 1.00 90.25 94 GLY A N 1
ATOM 730 C CA . GLY A 1 94 ? 1.650 -7.709 9.005 1.00 90.25 94 GLY A CA 1
ATOM 731 C C . GLY A 1 94 ? 2.158 -6.342 9.482 1.00 90.25 94 GLY A C 1
ATOM 732 O O . GLY A 1 94 ? 2.515 -6.177 10.651 1.00 90.25 94 GLY A O 1
ATOM 733 N N . SER A 1 95 ? 2.244 -5.357 8.580 1.00 89.06 95 SER A N 1
ATOM 734 C CA . SER A 1 95 ? 2.515 -3.959 8.955 1.00 89.06 95 SER A CA 1
ATOM 735 C C . SER A 1 95 ? 1.287 -3.317 9.603 1.00 89.06 95 SER A C 1
ATOM 737 O O . SER A 1 95 ? 1.416 -2.446 10.464 1.00 89.06 95 SER A O 1
ATO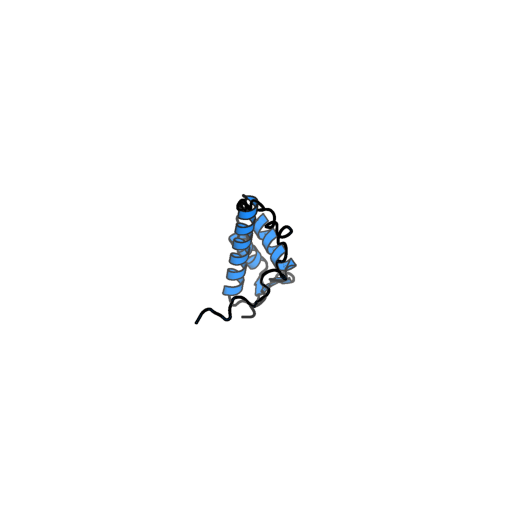M 739 N N . VAL A 1 96 ? 0.107 -3.785 9.206 1.00 92.88 96 VAL A N 1
ATOM 740 C CA . VAL A 1 96 ? -1.165 -3.568 9.889 1.00 92.88 96 VAL A CA 1
ATOM 741 C C . VAL A 1 96 ? -1.858 -4.915 10.072 1.00 92.88 96 VAL A C 1
ATOM 743 O O . VAL A 1 96 ? -1.457 -5.897 9.453 1.00 92.88 96 VAL A O 1
ATOM 746 N N . ILE A 1 97 ? -2.872 -4.963 10.931 1.00 94.44 97 ILE A N 1
ATOM 747 C CA . ILE A 1 97 ? -3.752 -6.126 11.078 1.00 94.44 97 ILE A CA 1
ATOM 748 C C . ILE A 1 97 ? -5.191 -5.634 10.981 1.00 94.44 97 ILE A C 1
ATOM 750 O O . ILE A 1 97 ? -5.644 -4.869 11.838 1.00 94.44 97 ILE A O 1
ATOM 754 N N . VAL A 1 98 ? -5.913 -6.069 9.954 1.00 95.19 98 VAL A N 1
ATOM 755 C CA . VAL A 1 98 ? -7.332 -5.753 9.770 1.00 95.19 98 VAL A CA 1
ATOM 756 C C . VAL A 1 98 ? -8.190 -6.802 10.480 1.00 95.19 98 VAL A C 1
ATOM 758 O O . VAL A 1 98 ? -8.181 -7.980 10.130 1.00 95.19 98 VAL A O 1
ATOM 761 N N . LEU A 1 99 ? -8.978 -6.375 11.469 1.00 92.50 99 LEU A N 1
ATOM 762 C CA . LEU A 1 99 ? -9.940 -7.222 12.173 1.00 92.50 99 LEU A CA 1
ATOM 763 C C . LEU A 1 99 ? -11.333 -6.588 12.117 1.00 92.50 99 LEU A C 1
ATOM 765 O O . LEU A 1 99 ? -11.664 -5.678 12.880 1.00 92.50 99 LEU A O 1
ATOM 769 N N . GLY A 1 100 ? -12.163 -7.080 11.198 1.00 92.06 100 GLY A N 1
ATOM 770 C CA . GLY A 1 100 ? -13.488 -6.515 10.955 1.00 92.06 100 GLY A CA 1
ATOM 771 C C . GLY A 1 100 ? -13.389 -5.074 10.453 1.00 92.06 100 GLY A C 1
ATOM 772 O O . GLY A 1 100 ? -12.844 -4.822 9.384 1.00 92.06 100 GLY A O 1
ATOM 773 N N . ASN A 1 101 ? -13.925 -4.129 11.224 1.00 94.69 101 ASN A N 1
ATOM 774 C CA . ASN A 1 101 ? -13.933 -2.698 10.906 1.00 94.69 101 ASN A CA 1
ATOM 775 C C . ASN A 1 101 ? -12.818 -1.895 11.605 1.00 94.69 101 ASN A C 1
ATOM 777 O O . ASN A 1 101 ? -12.808 -0.665 11.508 1.00 94.69 101 ASN A O 1
ATOM 781 N N . VAL A 1 102 ? -11.896 -2.565 12.302 1.00 94.00 102 VAL A N 1
ATOM 782 C CA . VAL A 1 102 ? -10.767 -1.943 13.005 1.00 94.00 102 VAL A CA 1
ATOM 783 C C . VAL A 1 102 ? -9.457 -2.416 12.387 1.00 94.00 102 VAL A C 1
ATOM 785 O O . VAL A 1 102 ? -9.292 -3.594 12.074 1.00 94.00 102 VAL A O 1
ATOM 788 N N . VAL A 1 103 ? -8.514 -1.493 12.226 1.00 94.88 103 VAL A N 1
ATOM 789 C CA . VAL A 1 103 ? -7.169 -1.764 11.716 1.00 94.88 103 VAL A CA 1
ATOM 790 C C . VAL A 1 103 ? -6.170 -1.430 12.807 1.00 94.88 103 VAL A C 1
ATOM 792 O O . VAL A 1 103 ? -6.074 -0.279 13.228 1.00 94.88 103 VAL A O 1
ATOM 795 N N . PHE A 1 104 ? -5.430 -2.431 13.271 1.00 92.62 104 PHE A N 1
ATOM 796 C CA . PHE A 1 104 ? -4.363 -2.262 14.250 1.00 92.62 104 PHE A CA 1
ATOM 797 C C . PHE A 1 104 ? -3.061 -1.922 13.537 1.00 92.62 104 PHE A C 1
ATOM 799 O O . PHE A 1 104 ? -2.669 -2.589 12.580 1.00 92.62 104 PHE A O 1
ATOM 806 N N . ILE A 1 105 ? -2.388 -0.878 14.009 1.00 89.81 105 ILE A N 1
ATOM 807 C CA . ILE A 1 105 ? -1.125 -0.406 13.446 1.00 89.81 105 ILE A CA 1
ATOM 808 C C . ILE A 1 105 ? -0.005 -0.984 14.302 1.00 89.81 105 ILE A C 1
ATOM 810 O O . ILE A 1 105 ? -0.014 -0.834 15.527 1.00 89.81 105 ILE A O 1
ATOM 814 N N . LYS A 1 106 ? 0.969 -1.648 13.672 1.00 80.88 106 LYS A N 1
ATOM 815 C CA . LYS A 1 106 ? 2.144 -2.135 14.394 1.00 80.88 106 LYS A CA 1
ATOM 816 C C . LYS A 1 106 ? 2.928 -0.929 14.936 1.00 80.88 106 LYS A C 1
ATOM 818 O O . LYS A 1 106 ? 3.311 -0.073 14.138 1.00 80.88 106 LYS A O 1
ATOM 823 N N . PRO A 1 107 ? 3.184 -0.841 16.253 1.00 68.00 107 PRO A N 1
ATOM 824 C CA . PRO A 1 107 ? 4.037 0.208 16.787 1.00 68.00 107 PRO A CA 1
ATOM 825 C C . PRO A 1 107 ? 5.455 0.035 16.237 1.00 68.00 107 PRO A C 1
ATOM 827 O O . PRO A 1 107 ? 5.968 -1.087 16.167 1.00 68.00 107 PRO A O 1
ATOM 830 N N . ASP A 1 108 ? 6.072 1.145 15.842 1.00 65.19 108 ASP A N 1
ATOM 831 C CA . ASP A 1 108 ? 7.488 1.169 15.496 1.00 65.19 108 ASP A CA 1
ATOM 832 C C . ASP A 1 108 ? 8.263 0.852 16.781 1.00 65.19 108 ASP A C 1
ATOM 834 O O . ASP A 1 108 ? 8.194 1.602 17.757 1.00 65.19 108 ASP A O 1
ATOM 838 N N . GLN A 1 109 ? 8.888 -0.326 16.845 1.00 57.06 109 GLN A N 1
ATOM 839 C CA . GLN A 1 109 ? 9.793 -0.648 17.945 1.00 57.06 109 GLN A CA 1
ATOM 840 C C . GLN A 1 109 ? 11.096 0.102 17.672 1.00 57.06 109 GLN A C 1
ATOM 842 O O . GLN A 1 109 ? 11.991 -0.436 17.022 1.00 57.06 109 GLN A O 1
ATOM 847 N N . GLY A 1 110 ? 11.114 1.372 18.077 1.00 43.75 110 GLY A N 1
ATOM 848 C CA . GLY A 1 110 ? 12.316 2.202 18.138 1.00 43.75 110 GLY A CA 1
ATOM 849 C C . GLY A 1 110 ? 13.270 1.744 19.230 1.00 43.75 110 GLY A C 1
ATOM 850 O O . GLY A 1 110 ? 12.782 1.247 20.273 1.00 43.75 110 GLY A O 1
#

Radius of gyration: 32.41 Å; chains: 1; bounding box: 100×32×38 Å

InterPro domains:
  IPR039055 MCU family [PTHR13462] (3-109)

Secondary structure (DSSP, 8-state):
--TTGGGS-TTS-----TT-PPPP------------HHHHHHHHHHHHHHHHHHHHHHT--SEEEHHHHHHHHHHHSSSHHHHHHHHHHHHHTTSEEEETTEEEEPP---